Protein AF-A0A650AZH7-F1 (afdb_monomer_lite)

Sequence (52 aa):
MPTIKQLIRNARQPIRNVTKSPALRGCPQRRGTCTRVYFTRTFCSISKRRKG

pLDDT: mean 80.72, std 15.75, range [40.0, 94.75]

InterPro domains:
  IPR012340 Nucleic acid-binding, OB-fold [G3DSA:2.40.50.140] (1-51)
  IPR012340 Nucleic acid-binding, OB-fold [SSF50249] (2-40)

Secondary structure (DSSP, 8-state):
---HHHHHHSPPPPP-PPPS-GGGTT-S------S-----THHHHHHTTS--

Radius of gyration: 23.28 Å; chains: 1; bounding box: 53×23×50 Å

Organism: NCBI:txid798529

Foldseek 3Di:
DDDPVCCVVPPDDDDDDDDPCVVCVPPPDDDDDDPDDDDDPVCVVVVVPPPD

Structure (mmCIF, N/CA/C/O backbone):
data_AF-A0A650AZH7-F1
#
_entry.id   AF-A0A650AZH7-F1
#
loop_
_atom_site.group_PDB
_atom_site.id
_atom_site.type_symbol
_atom_site.label_atom_id
_atom_site.label_alt_id
_atom_site.label_comp_id
_atom_site.label_asym_id
_atom_site.label_entity_id
_atom_site.label_seq_id
_atom_site.pdbx_PDB_ins_code
_atom_site.Cartn_x
_atom_site.Cartn_y
_atom_site.Cartn_z
_atom_site.occupancy
_atom_site.B_iso_or_equiv
_atom_site.auth_seq_id
_atom_site.auth_comp_id
_atom_site.auth_asym_id
_atom_site.auth_atom_id
_atom_site.pdbx_PDB_model_num
ATOM 1 N N . MET A 1 1 ? -10.515 2.100 30.249 1.00 80.06 1 MET A N 1
ATOM 2 C CA . MET A 1 1 ? -11.585 1.163 29.841 1.00 80.06 1 MET A CA 1
ATOM 3 C C . MET A 1 1 ? -12.838 1.981 29.548 1.00 80.06 1 MET A C 1
ATOM 5 O O . MET A 1 1 ? -13.254 2.714 30.437 1.00 80.06 1 MET A O 1
ATOM 9 N N . PRO A 1 2 ? -13.355 1.993 28.308 1.00 84.19 2 PRO A N 1
ATOM 10 C CA . PRO A 1 2 ? -14.447 2.891 27.941 1.00 84.19 2 PRO A CA 1
ATOM 11 C C . PRO A 1 2 ? -15.789 2.415 28.511 1.00 84.19 2 PRO A C 1
ATOM 13 O O . PRO A 1 2 ? -16.058 1.217 28.562 1.00 84.19 2 PRO A O 1
ATOM 16 N N . THR A 1 3 ? -16.631 3.359 28.923 1.00 94.12 3 THR A N 1
ATOM 17 C CA . THR A 1 3 ? -17.980 3.101 29.448 1.00 94.12 3 THR A CA 1
ATOM 18 C C . THR A 1 3 ? -19.020 3.061 28.324 1.00 94.12 3 THR A C 1
ATOM 20 O O . THR A 1 3 ? -18.836 3.664 27.266 1.00 94.12 3 THR A O 1
ATOM 23 N N . ILE A 1 4 ? -20.156 2.389 28.545 1.00 91.25 4 ILE A N 1
ATOM 24 C CA . ILE A 1 4 ? -21.221 2.229 27.531 1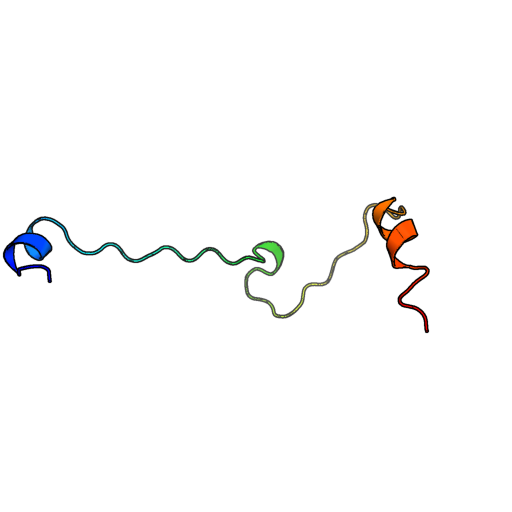.00 91.25 4 ILE A CA 1
ATOM 25 C C . ILE A 1 4 ? -21.733 3.588 27.023 1.00 91.25 4 ILE A C 1
ATOM 27 O O . ILE A 1 4 ? -21.907 3.783 25.822 1.00 91.25 4 ILE A O 1
ATOM 31 N N . LYS A 1 5 ? -21.876 4.577 27.916 1.00 94.31 5 LYS A N 1
ATOM 32 C CA . LYS A 1 5 ? -22.295 5.944 27.554 1.00 94.31 5 LYS A CA 1
ATOM 33 C C . LYS A 1 5 ? -21.316 6.634 26.590 1.00 94.31 5 LYS A C 1
ATOM 35 O O . LYS A 1 5 ? -21.747 7.445 25.776 1.00 94.31 5 LYS A O 1
ATOM 40 N N . GLN A 1 6 ? -20.019 6.311 26.655 1.00 91.81 6 GLN A N 1
ATOM 41 C CA . GLN A 1 6 ? -19.012 6.844 25.729 1.00 91.81 6 GLN A CA 1
ATOM 42 C C . GLN A 1 6 ? -19.144 6.228 24.333 1.00 91.81 6 GLN A C 1
ATOM 44 O O . GLN A 1 6 ? -18.991 6.951 23.356 1.00 91.81 6 GLN A O 1
ATOM 49 N N . LEU A 1 7 ? -19.483 4.937 24.232 1.00 90.94 7 LEU A N 1
ATOM 50 C CA . LEU A 1 7 ? -19.687 4.251 22.948 1.00 90.94 7 LEU A CA 1
ATOM 51 C C . LEU A 1 7 ? -20.980 4.680 22.241 1.00 90.94 7 LEU A C 1
ATOM 53 O O . LEU A 1 7 ? -21.004 4.740 21.018 1.00 90.94 7 LEU A O 1
ATOM 57 N N . ILE A 1 8 ? -22.031 5.009 23.001 1.00 90.44 8 ILE A N 1
ATOM 58 C CA . ILE A 1 8 ? -23.296 5.530 22.451 1.00 90.44 8 ILE A CA 1
ATOM 59 C C . ILE A 1 8 ? -23.093 6.921 21.834 1.00 90.44 8 ILE A C 1
ATOM 61 O O . ILE A 1 8 ? -23.635 7.211 20.774 1.00 90.44 8 ILE A O 1
ATOM 65 N N . ARG A 1 9 ? -22.306 7.784 22.490 1.00 91.69 9 ARG A N 1
ATOM 66 C CA . ARG A 1 9 ? -22.002 9.136 21.988 1.00 91.69 9 ARG A CA 1
ATOM 67 C C . ARG A 1 9 ? -20.968 9.114 20.864 1.00 91.69 9 ARG A C 1
ATOM 69 O O . ARG A 1 9 ? -21.118 9.835 19.888 1.00 91.69 9 ARG A O 1
ATOM 76 N N . ASN A 1 10 ? -19.940 8.280 21.008 1.00 88.38 10 ASN A N 1
ATOM 77 C CA . ASN A 1 10 ? -18.836 8.141 20.067 1.00 88.38 10 ASN A CA 1
ATOM 78 C C . ASN A 1 10 ? -18.689 6.668 19.681 1.00 88.38 10 ASN A C 1
ATOM 80 O O . ASN A 1 10 ? -17.975 5.899 20.336 1.00 88.38 10 ASN A O 1
ATOM 84 N N . ALA A 1 11 ? -19.362 6.278 18.600 1.00 87.44 11 ALA A N 1
ATOM 85 C CA . ALA A 1 11 ? -19.208 4.947 18.036 1.00 87.44 11 ALA A CA 1
ATOM 86 C C . A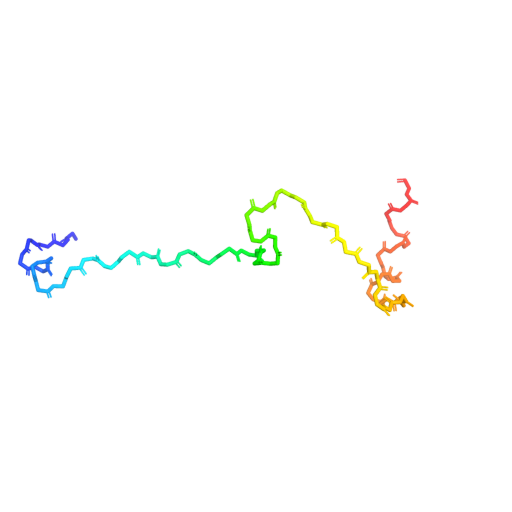LA A 1 11 ? -17.760 4.731 17.565 1.00 87.44 11 ALA A C 1
ATOM 88 O O . ALA A 1 11 ? -17.115 5.638 17.029 1.00 87.44 11 ALA A O 1
ATOM 89 N N . ARG A 1 12 ? -17.236 3.515 17.752 1.00 88.38 12 ARG A N 1
ATOM 90 C CA . ARG A 1 12 ? -15.898 3.170 17.260 1.00 88.38 12 ARG A CA 1
ATOM 91 C C . ARG A 1 12 ? -15.906 3.186 15.738 1.00 88.38 12 ARG A C 1
ATOM 93 O O . ARG A 1 12 ? -16.683 2.466 15.119 1.00 88.38 12 ARG A O 1
ATOM 100 N N . GLN A 1 13 ? -15.013 3.973 15.152 1.00 88.12 13 GLN A N 1
ATOM 101 C CA . GLN A 1 13 ? -14.811 3.980 13.711 1.00 88.12 13 GLN A CA 1
ATOM 102 C C . GLN A 1 13 ? -13.849 2.852 13.319 1.00 88.12 13 GLN A C 1
ATOM 104 O O . GLN A 1 13 ? -12.815 2.682 13.976 1.00 88.12 13 GLN A O 1
ATOM 109 N N . PRO A 1 14 ? -14.154 2.072 12.269 1.00 87.06 14 PRO A N 1
ATOM 110 C CA . PRO A 1 14 ? -13.225 1.077 11.761 1.00 87.06 14 PRO A CA 1
ATOM 111 C C . PRO A 1 14 ? -11.991 1.763 11.165 1.00 87.06 14 PRO A C 1
ATOM 113 O O . PRO A 1 14 ? -12.089 2.780 10.474 1.00 87.06 14 PRO A O 1
ATOM 116 N N . ILE A 1 15 ? -10.815 1.187 11.410 1.00 87.25 15 ILE A N 1
ATOM 117 C CA . ILE A 1 15 ? -9.563 1.668 10.823 1.00 87.25 15 ILE A CA 1
ATOM 118 C C . ILE A 1 15 ? -9.577 1.320 9.331 1.00 87.25 15 ILE A C 1
ATOM 120 O O . ILE A 1 15 ? -9.728 0.158 8.952 1.00 87.25 15 ILE A O 1
ATOM 124 N N . ARG A 1 16 ? -9.426 2.331 8.470 1.00 87.44 16 ARG A N 1
ATOM 125 C CA . ARG A 1 16 ? -9.315 2.122 7.022 1.00 87.44 16 ARG A CA 1
ATOM 126 C C . ARG A 1 16 ? -7.919 1.600 6.692 1.00 87.44 16 ARG A C 1
ATOM 128 O O . ARG A 1 16 ? -6.936 2.323 6.827 1.00 87.44 16 ARG A O 1
ATOM 135 N N . ASN A 1 17 ? -7.845 0.359 6.226 1.00 82.94 17 ASN A N 1
ATOM 136 C CA . ASN A 1 17 ? -6.592 -0.258 5.806 1.00 82.94 17 ASN A CA 1
ATOM 137 C C . ASN A 1 17 ? -6.324 0.051 4.329 1.00 82.94 17 ASN A C 1
ATOM 139 O O . ASN A 1 17 ? -7.074 -0.381 3.455 1.00 82.94 17 ASN A O 1
ATOM 143 N N . VAL A 1 18 ? -5.245 0.782 4.046 1.00 85.38 18 VAL A N 1
ATOM 144 C CA . VAL A 1 18 ? -4.774 1.018 2.675 1.00 85.38 18 VAL A CA 1
ATOM 145 C C . VAL A 1 18 ? -3.725 -0.030 2.325 1.00 85.38 18 VAL A C 1
ATOM 147 O O . VAL A 1 18 ? -2.768 -0.256 3.066 1.00 85.38 18 VAL A O 1
ATOM 150 N N . THR A 1 19 ? -3.887 -0.680 1.176 1.00 87.81 19 THR A N 1
ATOM 151 C CA . THR A 1 19 ? -2.901 -1.641 0.682 1.00 87.81 19 THR A CA 1
ATOM 152 C C . THR A 1 19 ? -1.630 -0.920 0.248 1.00 87.81 19 THR A C 1
ATOM 154 O O . THR A 1 19 ? -1.696 0.021 -0.542 1.00 87.81 19 THR A O 1
ATOM 157 N N . LYS A 1 20 ? -0.465 -1.428 0.661 1.00 87.06 20 LYS A N 1
ATOM 158 C CA . LYS A 1 20 ? 0.847 -0.912 0.228 1.00 87.06 20 LYS A CA 1
ATOM 159 C C . LYS A 1 20 ? 1.075 -1.027 -1.290 1.00 87.06 20 LYS A C 1
ATOM 161 O O . LYS A 1 20 ? 1.928 -0.335 -1.833 1.00 87.06 20 LYS A O 1
ATOM 166 N N . SER A 1 21 ? 0.309 -1.881 -1.973 1.00 88.62 21 SER A N 1
ATOM 167 C CA . SER A 1 21 ? 0.467 -2.187 -3.401 1.00 88.62 21 SER A CA 1
ATOM 168 C C . SER A 1 21 ? -0.836 -1.968 -4.192 1.00 88.62 21 SER A C 1
ATOM 170 O O . SER A 1 21 ? -1.439 -2.935 -4.660 1.00 88.62 21 SER A O 1
ATOM 172 N N . PRO A 1 22 ? -1.283 -0.710 -4.392 1.00 88.94 22 PRO A N 1
ATOM 173 C CA . PRO A 1 22 ? -2.545 -0.406 -5.081 1.00 88.94 22 PRO A CA 1
ATOM 174 C C . PRO A 1 22 ? -2.533 -0.783 -6.573 1.00 88.94 22 PRO A C 1
ATOM 176 O O . PRO A 1 22 ? -3.570 -1.112 -7.149 1.00 88.94 22 PRO A O 1
ATOM 179 N N . ALA A 1 23 ? -1.355 -0.796 -7.205 1.00 89.69 23 ALA A N 1
ATOM 180 C CA . ALA A 1 23 ? -1.196 -1.122 -8.623 1.00 89.69 23 ALA A CA 1
ATOM 181 C C . ALA A 1 23 ? -1.676 -2.543 -8.984 1.00 89.69 23 ALA A C 1
ATOM 183 O O . ALA A 1 23 ? -2.136 -2.778 -10.105 1.00 89.69 23 ALA A O 1
ATOM 184 N N . LEU A 1 24 ? -1.618 -3.478 -8.028 1.00 90.38 24 LEU A N 1
ATOM 185 C CA . LEU A 1 24 ? -1.997 -4.876 -8.223 1.00 90.38 24 LEU A CA 1
ATOM 186 C C . LEU A 1 24 ? -3.519 -5.099 -8.270 1.00 90.38 24 LEU A C 1
ATOM 188 O O . LEU A 1 24 ? -3.941 -6.142 -8.755 1.00 90.38 24 LEU A O 1
ATOM 192 N N . ARG A 1 25 ? -4.341 -4.138 -7.807 1.00 87.25 25 ARG A N 1
ATOM 193 C CA . ARG A 1 25 ? -5.818 -4.228 -7.658 1.00 87.25 25 ARG A CA 1
ATOM 194 C C . ARG A 1 25 ? -6.328 -5.643 -7.300 1.00 87.25 25 ARG A C 1
ATOM 196 O O . ARG A 1 25 ? -7.254 -6.145 -7.928 1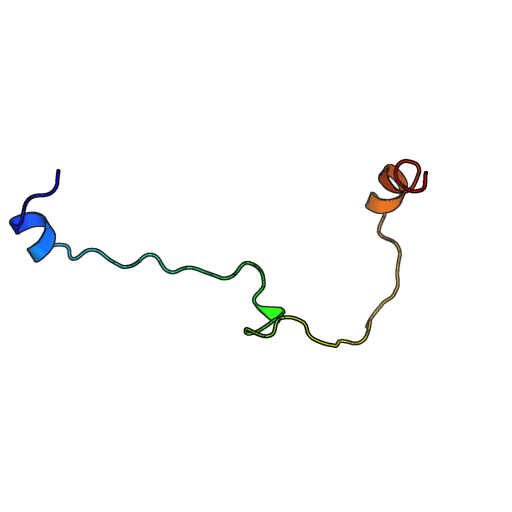.00 87.25 25 ARG A O 1
ATOM 203 N N . GLY A 1 26 ? -5.688 -6.302 -6.332 1.00 86.88 26 GLY A N 1
ATOM 204 C CA . GLY A 1 26 ? -6.081 -7.634 -5.849 1.00 86.88 26 GLY A CA 1
ATOM 205 C C . GLY A 1 26 ? -5.558 -8.839 -6.647 1.00 86.88 26 GLY A C 1
ATOM 206 O O . GLY A 1 26 ? -5.800 -9.968 -6.241 1.00 86.88 26 GLY A O 1
ATOM 207 N N . CYS A 1 27 ? -4.816 -8.644 -7.741 1.00 91.12 27 CYS A N 1
ATOM 208 C CA . CYS A 1 27 ? -4.155 -9.733 -8.468 1.00 91.12 27 CYS A CA 1
ATOM 209 C C . CYS A 1 27 ? -2.805 -10.089 -7.810 1.00 91.12 27 CYS A C 1
ATOM 211 O O . CYS A 1 27 ? -2.078 -9.174 -7.419 1.00 91.12 27 CYS A O 1
ATOM 213 N N . PRO A 1 28 ? -2.401 -11.374 -7.750 1.00 91.50 28 PRO A N 1
ATOM 214 C CA . PRO A 1 28 ? -1.103 -11.762 -7.188 1.00 91.50 28 PRO A CA 1
ATOM 215 C C . PRO A 1 28 ? 0.076 -11.205 -8.000 1.00 91.50 28 PRO A C 1
ATOM 217 O O . PRO A 1 28 ? 1.107 -10.845 -7.440 1.00 91.50 28 PRO A O 1
ATOM 220 N N . GLN A 1 29 ? -0.079 -11.101 -9.323 1.00 92.31 29 GLN A N 1
ATOM 221 C CA . GLN A 1 29 ? 0.907 -10.530 -10.240 1.00 92.31 29 GLN A CA 1
ATOM 222 C C . GLN A 1 29 ? 0.189 -9.807 -11.383 1.00 92.31 29 GLN A C 1
ATOM 224 O O . GLN A 1 29 ? -0.921 -10.183 -11.768 1.00 92.31 29 GLN A O 1
ATOM 229 N N . ARG A 1 30 ? 0.822 -8.771 -11.943 1.00 89.44 30 ARG A N 1
ATOM 230 C CA . ARG A 1 30 ? 0.333 -8.052 -13.126 1.00 89.44 30 ARG A CA 1
ATOM 231 C C . ARG A 1 30 ? 1.450 -7.868 -14.140 1.00 89.44 30 ARG A C 1
ATOM 233 O O . ARG A 1 30 ? 2.544 -7.446 -13.780 1.00 89.44 30 ARG A O 1
ATOM 240 N N . ARG A 1 31 ? 1.156 -8.173 -15.405 1.00 90.62 31 ARG A N 1
ATOM 241 C CA . ARG A 1 31 ? 2.070 -7.930 -16.528 1.00 90.62 31 ARG A CA 1
ATOM 242 C C . ARG A 1 31 ? 2.079 -6.438 -16.867 1.00 90.62 31 ARG A C 1
ATOM 244 O O . ARG A 1 31 ? 1.035 -5.793 -16.836 1.00 90.62 31 ARG A O 1
ATOM 251 N N . GLY A 1 32 ? 3.250 -5.912 -17.206 1.00 90.88 32 GLY A N 1
ATOM 252 C CA . GLY A 1 32 ? 3.438 -4.541 -17.670 1.00 90.88 32 GLY A CA 1
ATOM 253 C C . GLY A 1 32 ? 4.677 -4.443 -18.556 1.00 90.88 32 GLY A C 1
ATOM 254 O O . GLY A 1 32 ? 5.557 -5.299 -18.489 1.00 90.88 32 GLY A O 1
ATOM 255 N N . THR A 1 33 ? 4.728 -3.415 -19.397 1.00 94.75 33 THR A N 1
ATOM 256 C CA . THR A 1 33 ? 5.853 -3.124 -20.296 1.00 94.75 33 THR A CA 1
ATOM 257 C C . THR A 1 33 ? 6.710 -1.992 -19.736 1.00 94.75 33 THR A C 1
ATOM 259 O O . THR A 1 33 ? 6.182 -1.010 -19.212 1.00 94.75 33 THR A O 1
ATOM 262 N N . CYS A 1 34 ? 8.034 -2.100 -19.862 1.00 92.19 34 CYS A N 1
ATOM 263 C CA . CYS A 1 34 ? 8.963 -1.057 -19.425 1.00 92.19 34 CYS A CA 1
ATOM 264 C C . CYS A 1 34 ? 8.868 0.165 -20.348 1.00 92.19 34 CYS A C 1
ATOM 266 O O . CYS A 1 34 ? 9.112 0.053 -21.545 1.00 92.19 34 CYS A O 1
ATOM 268 N N . THR A 1 35 ? 8.553 1.337 -19.797 1.00 92.38 35 THR A N 1
ATOM 269 C CA . THR A 1 3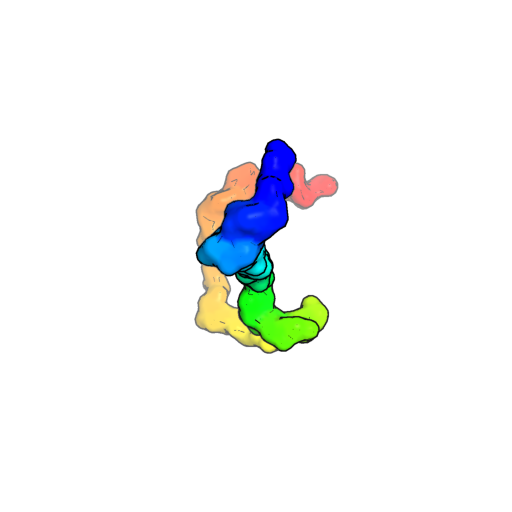5 ? 8.481 2.588 -20.572 1.00 92.38 35 THR A CA 1
ATOM 270 C C . THR A 1 35 ? 9.841 3.261 -20.741 1.00 92.38 35 THR A C 1
ATOM 272 O O . THR A 1 35 ? 10.067 3.949 -21.732 1.00 92.38 35 THR A O 1
ATOM 275 N N . ARG A 1 36 ? 10.760 3.078 -19.786 1.00 90.44 36 ARG A N 1
ATOM 276 C CA . ARG A 1 36 ? 12.143 3.570 -19.835 1.00 90.44 36 ARG A CA 1
ATOM 277 C C . ARG A 1 36 ? 13.066 2.586 -19.132 1.00 90.44 36 ARG A C 1
ATOM 279 O O . ARG A 1 36 ? 12.709 2.047 -18.087 1.00 90.44 36 ARG A O 1
ATOM 286 N N . VAL A 1 37 ? 14.259 2.398 -19.686 1.00 87.19 37 VAL A N 1
ATOM 287 C CA . VAL A 1 37 ? 15.307 1.556 -19.103 1.00 87.19 37 VAL A CA 1
ATOM 288 C C . VAL A 1 37 ? 16.519 2.439 -18.837 1.00 87.19 37 VAL A C 1
ATOM 290 O O . VAL A 1 37 ? 17.136 2.950 -19.764 1.00 87.19 37 VAL A O 1
ATOM 293 N N . TYR A 1 38 ? 16.827 2.663 -17.564 1.00 86.69 38 TYR A N 1
ATOM 294 C CA . TYR A 1 38 ? 18.000 3.414 -17.124 1.00 86.69 38 TYR A CA 1
ATOM 295 C C . TYR A 1 38 ? 18.468 2.891 -15.768 1.00 86.69 38 TYR A C 1
ATOM 297 O O . TYR A 1 38 ? 17.719 2.246 -15.032 1.00 86.69 38 TYR A O 1
ATOM 305 N N . PHE A 1 39 ? 19.722 3.169 -15.434 1.00 85.75 39 PHE A N 1
ATOM 306 C CA . PHE A 1 39 ? 20.315 2.737 -14.178 1.00 85.75 39 PHE A CA 1
ATOM 307 C C . PHE A 1 39 ? 20.136 3.811 -13.099 1.00 85.75 39 PHE A C 1
ATOM 309 O O . PHE A 1 39 ? 20.424 4.985 -13.332 1.00 85.75 39 PHE A O 1
ATOM 316 N N . THR A 1 40 ? 19.687 3.427 -11.901 1.00 80.81 40 THR A N 1
ATOM 317 C CA . THR A 1 40 ? 19.661 4.338 -10.751 1.00 80.81 40 THR A CA 1
ATOM 318 C C . THR A 1 40 ? 20.979 4.252 -9.985 1.00 80.81 40 THR A C 1
ATOM 320 O O . THR A 1 40 ? 21.495 3.176 -9.687 1.00 80.81 40 THR A O 1
ATOM 323 N N . ARG A 1 41 ? 21.540 5.411 -9.630 1.00 79.06 41 ARG A N 1
ATOM 324 C CA . ARG A 1 41 ? 22.850 5.536 -8.966 1.00 79.06 41 ARG A CA 1
ATOM 325 C C . ARG A 1 41 ? 22.960 4.749 -7.648 1.00 79.06 41 ARG A C 1
ATOM 327 O O . ARG A 1 41 ? 24.059 4.356 -7.271 1.00 79.06 41 ARG A O 1
ATOM 334 N N . THR A 1 42 ? 21.838 4.464 -6.984 1.00 60.47 42 THR A N 1
ATOM 335 C CA . THR A 1 42 ? 21.765 3.661 -5.750 1.00 60.47 42 THR A CA 1
ATOM 336 C C . THR A 1 42 ? 22.182 2.200 -5.942 1.00 60.47 42 THR A C 1
ATOM 338 O O . THR A 1 42 ? 22.657 1.579 -4.991 1.00 60.47 42 THR A O 1
ATOM 341 N N . PHE A 1 43 ? 22.086 1.649 -7.158 1.00 55.59 43 PHE A N 1
ATOM 342 C CA . PHE A 1 43 ? 22.566 0.294 -7.440 1.00 55.59 43 PHE A CA 1
ATOM 343 C C . PHE A 1 43 ? 24.094 0.201 -7.531 1.00 55.59 43 PHE A C 1
ATOM 345 O O . PHE A 1 43 ? 24.628 -0.880 -7.291 1.00 55.59 43 PHE A O 1
ATOM 352 N N . CYS A 1 44 ? 24.831 1.281 -7.825 1.00 49.28 44 CYS A N 1
ATOM 353 C CA . CYS A 1 44 ? 26.299 1.215 -7.927 1.00 49.28 44 CYS A CA 1
ATOM 354 C C . CYS A 1 44 ? 26.943 0.875 -6.570 1.00 49.28 44 CYS A C 1
ATOM 356 O O . CYS A 1 44 ? 27.865 0.067 -6.496 1.00 49.28 44 CYS A O 1
ATOM 358 N N . SER A 1 45 ? 26.378 1.395 -5.477 1.00 46.91 45 SER A N 1
ATOM 359 C CA . SER A 1 45 ? 26.861 1.149 -4.112 1.00 46.91 45 SER A CA 1
ATOM 360 C C . SER A 1 45 ? 2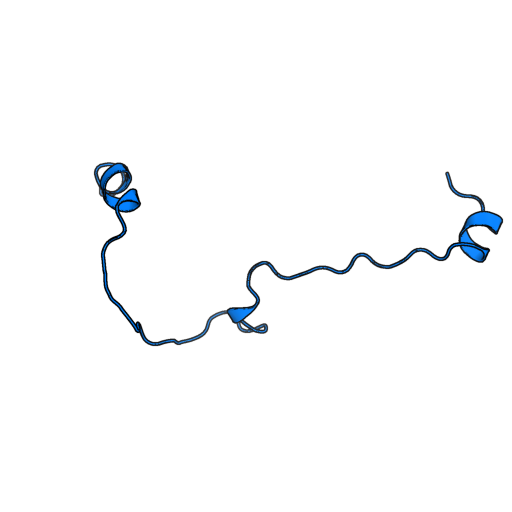6.568 -0.270 -3.605 1.00 46.91 45 SER A C 1
ATOM 362 O O . SER A 1 45 ? 27.277 -0.777 -2.741 1.00 46.91 45 SER A O 1
ATOM 364 N N . ILE A 1 46 ? 25.512 -0.914 -4.116 1.00 56.44 46 ILE A N 1
ATOM 365 C CA . ILE A 1 46 ? 24.984 -2.186 -3.587 1.00 56.44 46 ILE A CA 1
ATOM 366 C C . ILE A 1 46 ? 25.340 -3.373 -4.501 1.00 56.44 46 ILE A C 1
ATOM 368 O O . ILE A 1 46 ? 25.600 -4.474 -4.015 1.00 56.44 46 ILE A O 1
ATOM 372 N N . SER A 1 47 ? 25.404 -3.166 -5.822 1.00 49.19 47 SER A N 1
ATOM 373 C CA . SER A 1 47 ? 25.663 -4.229 -6.810 1.00 49.19 47 SER A CA 1
ATOM 374 C C . SER A 1 47 ? 27.068 -4.825 -6.728 1.00 49.19 47 SER A C 1
ATOM 376 O O . SER A 1 47 ? 27.227 -5.996 -7.062 1.00 49.19 47 SER A O 1
ATOM 378 N N . LYS A 1 48 ? 28.059 -4.095 -6.194 1.00 52.78 48 LYS A N 1
ATOM 379 C CA . LYS A 1 48 ? 29.381 -4.670 -5.896 1.00 52.78 48 LYS A CA 1
ATOM 380 C C . LYS A 1 48 ? 29.388 -5.667 -4.723 1.00 52.78 48 LYS A C 1
ATOM 382 O O . LYS A 1 48 ? 30.392 -6.338 -4.541 1.00 52.78 48 LYS A O 1
ATOM 387 N N . ARG A 1 49 ? 28.313 -5.781 -3.926 1.00 52.41 49 ARG A N 1
ATOM 388 C CA . ARG A 1 49 ? 28.276 -6.625 -2.708 1.00 52.41 49 ARG A CA 1
ATOM 389 C C . ARG A 1 49 ? 27.337 -7.836 -2.748 1.00 52.41 49 ARG A C 1
ATOM 391 O O . ARG A 1 49 ? 27.403 -8.642 -1.832 1.00 52.41 49 ARG A O 1
ATOM 398 N N . ARG A 1 50 ? 26.438 -7.965 -3.731 1.00 53.50 50 ARG A N 1
ATOM 399 C CA . ARG A 1 50 ? 25.379 -9.007 -3.722 1.00 53.50 50 ARG A CA 1
ATOM 400 C C . ARG A 1 50 ? 25.382 -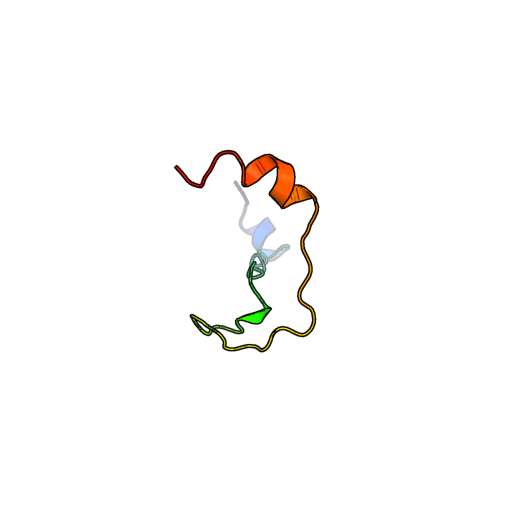9.974 -4.911 1.00 53.50 50 ARG A C 1
ATOM 402 O O . ARG A 1 50 ? 24.469 -10.782 -5.020 1.00 53.50 50 ARG A O 1
ATOM 409 N N . LYS A 1 51 ? 26.371 -9.891 -5.802 1.00 47.75 51 LYS A N 1
ATOM 410 C CA . LYS A 1 51 ? 26.650 -10.944 -6.789 1.00 47.75 51 LYS A CA 1
ATOM 411 C C . LYS A 1 51 ? 27.911 -11.687 -6.345 1.00 47.75 51 LYS A C 1
ATOM 413 O O . LYS A 1 51 ? 28.991 -11.407 -6.853 1.00 47.75 51 LYS A O 1
ATOM 418 N N . GLY A 1 52 ? 27.749 -12.534 -5.336 1.00 40.00 52 GLY A N 1
ATOM 419 C CA . GLY A 1 52 ? 28.717 -13.495 -4.814 1.00 40.00 52 GLY A CA 1
ATOM 420 C C . GLY A 1 52 ? 27.945 -14.715 -4.350 1.00 40.00 52 GLY A C 1
ATOM 421 O O . GLY A 1 52 ? 26.835 -14.492 -3.811 1.00 40.00 52 GLY A O 1
#